Protein AF-A0A5E8A1P6-F1 (afdb_monomer_lite)

Secondary structure (DSSP, 8-state):
-HHHHHHHHHHHHHHHHHHTTBPPHHHHHHSPTT-TTB---PPP-SHHHHHHHHHHHHHHHHHHHHHHHHHH------TT-GGGTT--

pLDDT: mean 85.77, std 9.8, range [56.25, 98.56]

Radius of gyration: 21.93 Å; chains: 1; bounding box: 47×23×54 Å

Structure (mmCIF, N/CA/C/O backbone):
data_AF-A0A5E8A1P6-F1
#
_entry.id   AF-A0A5E8A1P6-F1
#
loop_
_atom_site.group_PDB
_atom_site.id
_atom_site.type_symbol
_atom_site.label_atom_id
_atom_site.label_alt_id
_atom_site.label_comp_id
_atom_site.label_asym_id
_atom_site.label_entity_id
_atom_site.label_seq_id
_atom_site.pdbx_PDB_ins_code
_atom_site.Cartn_x
_atom_site.Cartn_y
_atom_site.Cartn_z
_atom_site.occupancy
_atom_site.B_iso_or_equiv
_atom_site.auth_seq_id
_atom_site.auth_comp_id
_atom_site.auth_asym_id
_atom_site.auth_atom_id
_atom_site.pdbx_PDB_model_num
ATOM 1 N N . MET A 1 1 ? 17.207 -0.689 29.227 1.00 56.25 1 MET A N 1
ATOM 2 C CA . MET A 1 1 ? 18.377 -0.652 28.313 1.00 56.25 1 MET A CA 1
ATOM 3 C C . MET A 1 1 ? 18.084 -1.270 26.938 1.00 56.25 1 MET A C 1
ATOM 5 O O . MET A 1 1 ? 18.386 -0.632 25.938 1.00 56.25 1 MET A O 1
ATOM 9 N N . VAL A 1 2 ? 17.437 -2.442 26.866 1.00 62.72 2 VAL A N 1
ATOM 10 C CA . VAL A 1 2 ? 17.092 -3.147 25.607 1.00 62.72 2 VAL A CA 1
ATOM 11 C C . VAL A 1 2 ? 16.245 -2.303 24.639 1.00 62.72 2 VAL A C 1
ATOM 13 O O . VAL A 1 2 ? 16.584 -2.208 23.466 1.00 62.72 2 VAL A O 1
ATOM 16 N N . ARG A 1 3 ? 15.225 -1.581 25.131 1.00 72.62 3 ARG A N 1
ATOM 17 C CA . ARG A 1 3 ? 14.351 -0.728 24.295 1.00 72.62 3 ARG A CA 1
ATOM 18 C C . ARG A 1 3 ? 15.091 0.408 23.571 1.00 72.62 3 ARG A C 1
ATOM 20 O O . ARG A 1 3 ? 14.738 0.741 22.448 1.00 72.62 3 ARG A O 1
ATOM 27 N N . LYS A 1 4 ? 16.136 0.976 24.192 1.00 73.25 4 LYS A N 1
ATOM 28 C CA . LYS A 1 4 ? 16.966 2.030 23.580 1.00 73.25 4 LYS A CA 1
ATOM 29 C C . LYS A 1 4 ? 17.881 1.452 22.497 1.00 73.25 4 LYS A C 1
ATOM 31 O O . LYS A 1 4 ? 17.948 2.017 21.419 1.00 73.25 4 LYS A O 1
ATOM 36 N N . LYS A 1 5 ? 18.501 0.290 22.749 1.00 80.75 5 LYS A N 1
ATOM 37 C CA . LYS A 1 5 ? 19.334 -0.414 21.755 1.00 80.75 5 LYS A CA 1
ATOM 38 C C . LYS A 1 5 ? 18.520 -0.891 20.547 1.00 80.75 5 LYS A C 1
ATOM 40 O O . LYS A 1 5 ? 18.997 -0.774 19.426 1.00 80.75 5 LYS A O 1
ATOM 45 N N . LEU A 1 6 ? 17.290 -1.362 20.769 1.00 86.75 6 LEU A N 1
ATOM 46 C CA . LEU A 1 6 ? 16.363 -1.753 19.703 1.00 86.75 6 LEU A CA 1
ATOM 47 C C . LEU A 1 6 ? 15.938 -0.553 18.847 1.00 86.75 6 LEU A C 1
ATOM 49 O O . LEU A 1 6 ? 15.950 -0.644 17.626 1.00 86.75 6 LEU A O 1
ATOM 53 N N . PHE A 1 7 ? 15.618 0.581 19.477 1.00 88.50 7 PHE A N 1
ATOM 54 C CA . PHE A 1 7 ? 15.294 1.812 18.756 1.00 88.50 7 PHE A CA 1
ATOM 55 C C . PHE A 1 7 ? 16.480 2.304 17.917 1.00 88.50 7 PHE A C 1
ATOM 57 O O . PHE A 1 7 ? 16.316 2.604 16.741 1.00 88.50 7 PHE A O 1
ATOM 64 N N . THR A 1 8 ? 17.690 2.309 18.484 1.00 88.50 8 THR A N 1
ATOM 65 C CA . THR A 1 8 ? 18.908 2.663 17.743 1.00 88.50 8 THR A CA 1
ATOM 66 C C . THR A 1 8 ? 19.158 1.714 16.566 1.00 88.50 8 THR A C 1
ATOM 68 O O . THR A 1 8 ? 19.466 2.184 15.477 1.00 88.50 8 THR A O 1
ATOM 71 N N . LEU A 1 9 ? 18.971 0.402 16.744 1.00 90.62 9 LEU A N 1
ATOM 72 C CA . LEU A 1 9 ? 19.077 -0.582 15.659 1.00 90.62 9 LEU A CA 1
ATOM 73 C C . LEU A 1 9 ? 18.060 -0.332 14.542 1.00 90.62 9 LEU A C 1
ATOM 75 O O . LEU A 1 9 ? 18.420 -0.386 13.372 1.00 90.62 9 LEU A O 1
ATOM 79 N N . LEU A 1 10 ? 16.812 -0.027 14.898 1.00 87.62 10 LEU A N 1
ATOM 80 C CA . LEU A 1 10 ? 15.743 0.228 13.934 1.00 87.62 10 LEU A CA 1
ATOM 81 C C . LEU A 1 10 ? 15.997 1.511 13.129 1.00 87.62 10 LEU A C 1
ATOM 83 O O . LEU A 1 10 ? 15.806 1.523 11.916 1.00 87.62 10 LEU A O 1
ATOM 87 N N . VAL A 1 11 ? 16.504 2.560 13.781 1.00 87.94 11 VAL A N 1
ATOM 88 C CA . VAL A 1 11 ? 16.918 3.801 13.110 1.00 87.94 11 VAL A CA 1
ATOM 89 C C . VAL A 1 11 ? 18.084 3.544 12.154 1.00 87.94 11 VAL A C 1
ATOM 91 O O . VAL A 1 11 ? 18.017 3.948 10.997 1.00 87.94 11 VAL A O 1
ATOM 94 N N . VAL A 1 12 ? 19.123 2.826 12.593 1.00 87.56 12 VAL A N 1
ATOM 95 C CA . VAL A 1 12 ? 20.277 2.490 11.741 1.00 87.56 12 VAL A CA 1
ATOM 96 C C . VAL A 1 12 ? 19.847 1.641 10.542 1.00 87.56 12 VAL A C 1
ATOM 98 O O . VAL A 1 12 ? 20.222 1.951 9.415 1.00 87.56 12 VAL A O 1
ATOM 101 N N . PHE A 1 13 ? 19.006 0.626 10.751 1.00 84.75 13 PHE A N 1
ATOM 102 C CA . PHE A 1 13 ? 18.469 -0.207 9.673 1.00 84.75 13 PHE A CA 1
ATOM 103 C C . PHE A 1 13 ? 17.649 0.613 8.664 1.00 84.75 13 PHE A C 1
ATOM 105 O O . PHE A 1 13 ? 17.824 0.464 7.456 1.00 84.75 13 PHE A O 1
ATOM 112 N N . SER A 1 14 ? 16.822 1.545 9.147 1.00 80.56 14 SER A N 1
ATOM 113 C CA . SER A 1 14 ? 16.054 2.450 8.287 1.00 80.56 14 SER A CA 1
ATOM 114 C C . SER A 1 14 ? 16.943 3.395 7.472 1.00 80.56 14 SER A C 1
ATOM 116 O O . SER A 1 14 ? 16.607 3.694 6.328 1.00 80.56 14 SER A O 1
ATOM 118 N N . MET A 1 15 ? 18.068 3.867 8.022 1.00 80.38 15 MET A N 1
ATOM 119 C CA . MET A 1 15 ? 19.002 4.728 7.283 1.00 80.38 15 MET A CA 1
ATOM 120 C C . MET A 1 15 ? 19.793 3.955 6.222 1.00 80.38 15 MET A C 1
ATOM 122 O O . MET A 1 15 ? 20.040 4.485 5.142 1.00 80.38 15 MET A O 1
ATOM 126 N N . LEU A 1 16 ? 20.148 2.696 6.496 1.00 79.62 16 LEU A N 1
ATOM 127 C CA . LEU A 1 16 ? 20.830 1.825 5.533 1.00 79.62 16 LEU A CA 1
ATOM 128 C C . LEU A 1 16 ? 19.939 1.463 4.334 1.00 79.62 16 LEU A C 1
ATOM 130 O O . LEU A 1 16 ? 20.449 1.298 3.233 1.00 79.62 16 LEU A O 1
ATOM 134 N N . GLY A 1 17 ? 18.616 1.390 4.516 1.00 72.06 17 GLY A N 1
ATOM 135 C CA . GLY A 1 17 ? 17.670 1.162 3.417 1.00 72.06 17 GLY A CA 1
ATOM 136 C C . GLY A 1 17 ? 17.523 2.346 2.450 1.00 72.06 17 GLY A C 1
ATOM 137 O O . GLY A 1 17 ? 17.108 2.157 1.310 1.00 72.06 17 GLY A O 1
ATOM 138 N N . TRP A 1 18 ? 17.892 3.563 2.863 1.00 68.94 18 TRP A N 1
ATOM 139 C CA . TRP A 1 18 ? 17.723 4.769 2.043 1.00 68.94 18 TRP A CA 1
ATOM 140 C C . TRP A 1 18 ? 18.653 4.810 0.823 1.00 68.94 18 TRP A C 1
ATOM 142 O O . TRP A 1 18 ? 18.288 5.340 -0.225 1.00 68.94 18 TRP A O 1
ATOM 152 N N . SER A 1 19 ? 19.854 4.233 0.923 1.00 66.56 19 SER A N 1
ATOM 153 C CA . SER A 1 19 ? 20.794 4.163 -0.204 1.00 66.56 19 SER A CA 1
ATOM 154 C C . SER A 1 19 ? 20.302 3.232 -1.314 1.00 66.56 19 SER A C 1
ATOM 156 O O . SER A 1 19 ? 20.556 3.506 -2.484 1.00 66.56 19 SER A O 1
ATOM 158 N N . ALA A 1 20 ? 19.536 2.193 -0.966 1.00 67.38 20 ALA A N 1
ATOM 159 C CA . ALA A 1 20 ? 18.916 1.280 -1.923 1.00 67.38 20 ALA A CA 1
ATOM 160 C C . ALA A 1 20 ? 17.746 1.914 -2.700 1.00 67.38 20 ALA A C 1
ATOM 162 O O . ALA A 1 20 ? 17.327 1.351 -3.703 1.00 67.38 20 ALA A O 1
ATOM 163 N N . ALA A 1 21 ? 17.244 3.078 -2.267 1.00 70.88 21 ALA A N 1
ATOM 164 C CA . ALA A 1 21 ? 16.147 3.796 -2.920 1.00 70.88 21 ALA A CA 1
ATOM 165 C C . ALA A 1 21 ? 16.604 4.763 -4.038 1.00 70.88 21 ALA A C 1
ATOM 167 O O . ALA A 1 21 ? 15.770 5.387 -4.699 1.00 70.88 21 ALA A O 1
ATOM 168 N N . LYS A 1 22 ? 17.922 4.929 -4.240 1.00 81.31 22 LYS A N 1
ATOM 169 C CA . LYS A 1 22 ? 18.514 5.855 -5.221 1.00 81.31 22 LYS A CA 1
ATOM 170 C C . LYS A 1 22 ? 18.626 5.224 -6.607 1.00 81.31 22 LYS A C 1
ATOM 172 O O . LYS A 1 22 ? 19.313 4.220 -6.774 1.00 81.31 22 LYS A O 1
ATOM 177 N N . ALA A 1 23 ? 17.982 5.831 -7.602 1.00 82.19 23 ALA A N 1
ATOM 178 C CA . ALA A 1 23 ? 18.024 5.341 -8.978 1.00 82.19 23 ALA A CA 1
ATOM 179 C C . ALA A 1 23 ? 19.446 5.366 -9.570 1.00 82.19 23 ALA A C 1
ATOM 181 O O . ALA A 1 23 ? 20.164 6.362 -9.436 1.00 82.19 23 ALA A O 1
ATOM 182 N N . CYS A 1 24 ? 19.831 4.289 -10.263 1.00 86.44 24 CYS A N 1
ATOM 183 C CA . CYS A 1 24 ? 20.982 4.301 -11.168 1.00 86.44 24 CYS A CA 1
ATOM 184 C C . CYS A 1 24 ? 20.645 5.083 -12.452 1.00 86.44 24 CYS A C 1
ATOM 186 O O . CYS A 1 24 ? 19.480 5.385 -12.705 1.00 86.44 24 CYS A O 1
ATOM 188 N N . GLU A 1 25 ? 21.644 5.391 -13.282 1.00 87.12 25 GLU A N 1
ATOM 189 C CA . GLU A 1 25 ? 21.438 6.170 -14.517 1.00 87.12 25 GLU A CA 1
ATOM 190 C C . GLU A 1 25 ? 20.407 5.530 -15.461 1.00 87.12 25 GLU A C 1
ATOM 192 O O . GLU A 1 25 ? 19.521 6.218 -15.959 1.00 87.12 25 GLU A O 1
ATOM 197 N N . LEU A 1 26 ? 20.427 4.199 -15.602 1.00 85.56 26 LEU A N 1
ATOM 198 C CA . LEU A 1 26 ? 19.433 3.478 -16.401 1.00 85.56 26 LEU A CA 1
ATOM 199 C C . LEU A 1 26 ? 18.012 3.619 -15.831 1.00 85.56 26 LEU A C 1
ATOM 201 O O . LEU A 1 26 ? 17.049 3.754 -16.582 1.00 85.56 26 LEU A O 1
ATOM 205 N N . CYS A 1 27 ? 17.859 3.579 -14.505 1.00 85.12 27 CYS A N 1
ATOM 206 C CA . CYS A 1 27 ? 16.557 3.778 -13.870 1.00 85.12 27 CYS A CA 1
ATOM 207 C C . CYS A 1 27 ? 16.058 5.212 -14.064 1.00 85.12 27 CYS A C 1
ATOM 209 O O . CYS A 1 27 ? 14.869 5.389 -14.296 1.00 85.12 27 CYS A O 1
ATOM 211 N N . LYS A 1 28 ? 16.943 6.215 -14.013 1.00 89.00 28 LYS A N 1
ATOM 212 C CA . LYS A 1 28 ? 16.573 7.618 -14.247 1.00 89.00 28 LYS A CA 1
ATOM 213 C C . LYS A 1 28 ? 16.008 7.839 -15.644 1.00 89.00 28 LYS A C 1
ATOM 215 O O . LYS A 1 28 ? 15.002 8.519 -15.776 1.00 89.00 28 LYS A O 1
ATOM 220 N N . GLU A 1 29 ? 16.636 7.248 -16.657 1.00 88.56 29 GLU A N 1
ATOM 221 C CA . GLU A 1 29 ? 16.226 7.404 -18.057 1.00 88.56 29 GLU A CA 1
ATOM 222 C C . GLU A 1 29 ? 14.899 6.693 -18.376 1.00 88.56 29 GLU A C 1
ATOM 224 O O . GLU A 1 29 ? 14.124 7.168 -19.199 1.00 88.56 29 GLU A O 1
ATOM 229 N N . ASN A 1 30 ? 14.611 5.576 -17.698 1.00 86.81 30 ASN A N 1
ATOM 230 C CA . ASN A 1 30 ? 13.408 4.768 -17.939 1.00 86.81 30 ASN A CA 1
ATOM 231 C C . ASN A 1 30 ? 12.215 5.107 -17.026 1.00 86.81 30 ASN A C 1
ATOM 233 O O . ASN A 1 30 ? 11.138 4.532 -17.183 1.00 86.81 30 ASN A O 1
ATOM 237 N N . GLN A 1 31 ? 12.390 5.992 -16.047 1.00 86.38 31 GLN A N 1
ATOM 238 C CA . GLN A 1 31 ? 11.317 6.443 -15.159 1.00 86.38 31 GLN A CA 1
ATOM 239 C C . GLN A 1 31 ? 10.567 7.634 -15.779 1.00 86.38 31 GLN A C 1
ATOM 241 O O . GLN A 1 31 ? 11.176 8.469 -16.447 1.00 86.38 31 GLN A O 1
ATOM 246 N N . PRO A 1 32 ? 9.249 7.764 -15.549 1.00 86.75 32 PRO A N 1
ATOM 247 C CA . PRO A 1 32 ? 8.500 8.938 -15.967 1.00 86.75 32 PRO A CA 1
ATOM 248 C C . PRO A 1 32 ? 8.946 10.192 -15.205 1.00 86.75 32 PRO A C 1
ATOM 250 O O . PRO A 1 32 ? 9.506 10.119 -14.104 1.00 86.75 32 PRO A O 1
ATOM 253 N N . ALA A 1 33 ? 8.621 11.349 -15.786 1.00 87.69 33 ALA A N 1
ATOM 254 C CA . ALA A 1 33 ? 8.971 12.646 -15.228 1.00 87.69 33 ALA A CA 1
ATOM 255 C C . ALA A 1 33 ? 8.511 12.791 -13.765 1.00 87.69 33 ALA A C 1
ATOM 257 O O . ALA A 1 33 ? 7.340 12.570 -13.447 1.00 87.69 33 ALA A O 1
ATOM 258 N N . GLY A 1 34 ? 9.432 13.168 -12.878 1.00 86.44 34 GLY A N 1
ATOM 259 C CA . GLY A 1 34 ? 9.212 13.303 -11.436 1.00 86.44 34 GLY A CA 1
ATOM 260 C C . GLY A 1 34 ? 9.559 12.065 -10.598 1.00 86.44 34 GLY A C 1
ATOM 261 O O . GLY A 1 34 ? 9.633 12.182 -9.373 1.00 86.44 34 GLY A O 1
ATOM 262 N N . LEU A 1 35 ? 9.797 10.899 -11.214 1.00 87.00 35 LEU A N 1
ATOM 263 C CA . LEU A 1 35 ? 10.184 9.653 -10.530 1.00 87.00 35 LEU A CA 1
ATOM 264 C C . LEU A 1 35 ? 11.601 9.171 -10.877 1.00 87.00 35 LEU A C 1
ATOM 266 O O . LEU A 1 35 ? 12.023 8.114 -10.410 1.00 87.00 35 LEU A O 1
ATOM 270 N N . GLU A 1 36 ? 12.371 9.952 -11.632 1.00 89.75 36 GLU A N 1
ATOM 271 C CA . GLU A 1 36 ? 13.682 9.573 -12.173 1.00 89.75 36 GLU A CA 1
ATOM 272 C C . GLU A 1 36 ? 14.660 9.154 -11.079 1.00 89.75 36 GLU A C 1
ATOM 274 O O . GLU A 1 36 ? 15.424 8.212 -11.237 1.00 89.75 36 GLU A O 1
ATOM 279 N N . ASN A 1 37 ? 14.612 9.810 -9.921 1.00 87.75 37 ASN A N 1
ATOM 280 C CA . ASN A 1 37 ? 15.548 9.554 -8.827 1.00 87.75 37 ASN A CA 1
ATOM 281 C C . ASN A 1 37 ? 15.123 8.423 -7.877 1.00 87.75 37 ASN A C 1
ATOM 283 O O . ASN A 1 37 ? 15.829 8.166 -6.896 1.00 87.75 37 ASN A O 1
ATOM 287 N N . VAL A 1 38 ? 14.001 7.757 -8.152 1.00 84.38 38 VAL A N 1
ATOM 288 C CA . VAL A 1 38 ? 13.436 6.695 -7.316 1.00 84.38 38 VAL A CA 1
ATOM 289 C C . VAL A 1 38 ? 13.722 5.344 -7.961 1.00 84.38 38 VAL A C 1
ATOM 291 O O . VAL A 1 38 ? 13.403 5.124 -9.126 1.00 84.38 38 VAL A O 1
ATOM 294 N N . THR A 1 39 ? 14.311 4.402 -7.227 1.00 81.00 39 THR A N 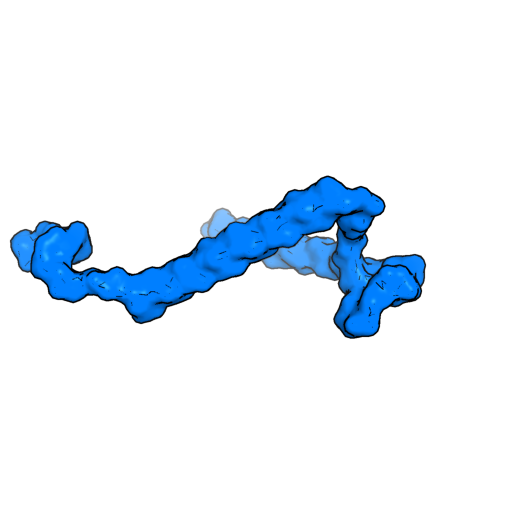1
ATOM 295 C CA . THR A 1 39 ? 14.357 3.008 -7.697 1.00 81.00 39 THR A CA 1
ATOM 296 C C . THR A 1 39 ? 12.969 2.398 -7.591 1.00 81.00 39 THR A C 1
ATOM 298 O O . THR A 1 39 ? 12.367 2.425 -6.516 1.00 81.00 39 THR A O 1
ATOM 301 N N . HIS A 1 40 ? 12.492 1.775 -8.659 1.00 74.88 40 HIS A N 1
ATOM 302 C CA . HIS A 1 40 ? 11.370 0.848 -8.578 1.00 74.88 40 HIS A CA 1
ATOM 303 C C . HIS A 1 40 ? 11.789 -0.507 -9.151 1.00 74.88 40 HIS A C 1
ATOM 305 O O . HIS A 1 40 ? 12.751 -0.599 -9.916 1.00 74.88 40 HIS A O 1
ATOM 311 N N . GLY A 1 41 ? 11.105 -1.566 -8.718 1.00 74.56 41 GLY A N 1
ATOM 312 C CA . GLY A 1 41 ? 11.238 -2.882 -9.338 1.00 74.56 41 GLY A CA 1
ATOM 313 C C . GLY A 1 41 ? 10.630 -2.890 -10.741 1.00 74.56 41 GLY A C 1
ATOM 314 O O . GLY A 1 41 ? 10.012 -1.915 -11.156 1.00 74.56 41 GLY A O 1
ATOM 315 N N . ALA A 1 42 ? 10.779 -3.999 -11.464 1.00 80.06 42 ALA A N 1
ATOM 316 C CA . ALA A 1 42 ? 10.149 -4.148 -12.771 1.00 80.06 42 ALA A CA 1
ATOM 317 C C . ALA A 1 42 ? 8.634 -3.887 -12.684 1.00 80.06 42 ALA A C 1
ATOM 319 O O . ALA A 1 42 ? 7.950 -4.424 -11.808 1.00 80.06 42 ALA A O 1
ATOM 320 N N . GLY A 1 43 ? 8.134 -3.040 -13.584 1.00 81.88 43 GLY A N 1
ATOM 321 C CA . GLY A 1 43 ? 6.707 -2.780 -13.715 1.00 81.88 43 GLY A CA 1
ATOM 322 C C . GLY A 1 43 ? 5.948 -3.966 -14.327 1.00 81.88 43 GLY A C 1
ATOM 323 O O . GLY A 1 43 ? 6.562 -4.930 -14.791 1.00 81.88 43 GLY A O 1
ATOM 324 N N . PRO A 1 44 ? 4.607 -3.892 -14.355 1.00 90.31 44 PRO A N 1
ATOM 325 C CA . PRO A 1 44 ? 3.766 -4.852 -15.064 1.00 90.31 44 PRO A CA 1
ATOM 326 C C . PRO A 1 44 ? 4.208 -5.000 -16.526 1.00 90.31 44 PRO A C 1
ATOM 328 O O . PRO A 1 44 ? 4.409 -3.999 -17.212 1.00 90.31 44 PRO A O 1
ATOM 331 N N . THR A 1 45 ? 4.355 -6.235 -17.008 1.00 91.75 45 THR A N 1
ATOM 332 C CA . THR A 1 45 ? 4.847 -6.507 -18.372 1.00 91.75 45 THR A CA 1
ATOM 333 C C . THR A 1 45 ? 3.731 -6.905 -19.335 1.00 91.75 45 THR A C 1
ATOM 335 O O . THR A 1 45 ? 3.824 -6.637 -20.531 1.00 91.75 45 THR A O 1
ATOM 338 N N . GLY A 1 46 ? 2.655 -7.510 -18.820 1.00 95.31 46 GLY A N 1
ATOM 339 C CA . GLY A 1 46 ? 1.504 -7.960 -19.604 1.00 95.31 46 GLY A CA 1
ATOM 340 C C . GLY A 1 46 ? 0.166 -7.390 -19.133 1.00 95.31 46 GLY A C 1
ATOM 341 O O . GLY A 1 46 ? 0.033 -6.840 -18.042 1.00 95.31 46 GLY A O 1
ATOM 342 N N . THR A 1 47 ? -0.877 -7.566 -19.950 1.00 97.00 47 THR A N 1
ATOM 343 C CA . THR A 1 47 ? -2.242 -7.095 -19.643 1.00 97.00 47 THR A CA 1
ATOM 344 C C . THR A 1 47 ? -2.771 -7.648 -18.319 1.00 97.00 47 THR A C 1
ATOM 346 O O . THR A 1 47 ? -3.398 -6.919 -17.554 1.00 97.00 47 THR A O 1
ATOM 349 N N . VAL A 1 48 ? -2.497 -8.922 -18.023 1.00 97.31 48 VAL A N 1
ATOM 350 C CA . VAL A 1 48 ? -2.916 -9.563 -16.767 1.00 97.31 48 VAL A CA 1
ATOM 351 C C . VAL A 1 48 ? -2.230 -8.910 -15.564 1.00 97.31 48 VAL A C 1
ATOM 353 O O . VAL A 1 48 ? -2.904 -8.608 -14.579 1.00 97.31 48 VAL A O 1
ATOM 356 N N . ASP A 1 49 ? -0.934 -8.601 -15.666 1.00 94.94 49 ASP A N 1
ATOM 357 C CA . ASP A 1 49 ? -0.181 -7.913 -14.611 1.00 94.94 49 ASP A CA 1
ATOM 358 C C . ASP A 1 49 ? -0.808 -6.547 -14.291 1.00 94.94 49 ASP A C 1
ATOM 360 O O . ASP A 1 49 ? -0.968 -6.183 -13.123 1.00 94.94 49 ASP A O 1
ATOM 364 N N . TYR A 1 50 ? -1.226 -5.804 -15.322 1.00 95.50 50 TYR A N 1
ATOM 365 C CA . TYR A 1 50 ? -1.910 -4.522 -15.151 1.00 95.50 50 TYR A CA 1
ATOM 366 C C . TYR A 1 50 ? -3.285 -4.674 -14.495 1.00 95.50 50 TYR A C 1
ATOM 368 O O . TYR A 1 50 ? -3.614 -3.888 -13.607 1.00 95.50 50 TYR A O 1
ATOM 376 N N . ILE A 1 51 ? -4.072 -5.685 -14.877 1.00 97.94 51 ILE A N 1
ATOM 377 C CA . ILE A 1 51 ? -5.381 -5.957 -14.258 1.00 97.94 51 ILE A CA 1
ATOM 378 C C . ILE A 1 51 ? -5.213 -6.239 -12.762 1.00 97.94 51 ILE A C 1
ATOM 380 O O . ILE A 1 51 ? -5.920 -5.654 -11.936 1.00 97.94 51 ILE A O 1
ATOM 384 N N . ILE A 1 52 ? -4.257 -7.098 -12.400 1.00 96.75 52 ILE A N 1
ATOM 385 C CA . ILE A 1 52 ? -3.970 -7.434 -11.001 1.00 96.75 52 ILE A CA 1
ATOM 386 C C . ILE A 1 52 ? -3.518 -6.184 -10.241 1.00 96.75 52 ILE A C 1
ATOM 388 O O . ILE A 1 52 ? -4.053 -5.885 -9.173 1.00 96.75 52 ILE A O 1
ATOM 392 N N . THR A 1 53 ? -2.584 -5.423 -10.811 1.00 95.25 53 THR A N 1
ATOM 393 C CA . THR A 1 53 ? -2.033 -4.213 -10.186 1.00 95.25 53 THR A CA 1
ATOM 394 C C . THR A 1 53 ? -3.123 -3.176 -9.910 1.00 95.25 53 THR A C 1
ATOM 396 O O . THR A 1 53 ? -3.244 -2.693 -8.785 1.00 95.25 53 THR A O 1
ATOM 399 N N . TRP A 1 54 ? -3.982 -2.876 -10.887 1.00 96.69 54 TRP A N 1
ATOM 400 C CA . TRP A 1 54 ? -5.079 -1.916 -10.714 1.00 96.69 54 TRP A CA 1
ATOM 401 C C . TRP A 1 54 ? -6.157 -2.391 -9.739 1.00 96.69 54 TRP A C 1
ATOM 403 O O . TRP A 1 54 ? -6.720 -1.585 -8.990 1.00 96.69 54 TRP A O 1
ATOM 413 N N . THR A 1 55 ? -6.413 -3.697 -9.698 1.00 98.19 55 THR A N 1
ATOM 414 C CA . THR A 1 55 ? -7.315 -4.295 -8.709 1.00 98.19 55 THR A CA 1
ATOM 415 C C . THR A 1 55 ? -6.754 -4.114 -7.298 1.00 98.19 55 THR A C 1
ATOM 417 O O . THR A 1 55 ? -7.464 -3.646 -6.407 1.00 98.19 55 THR A O 1
ATOM 420 N N . ALA A 1 56 ? -5.465 -4.402 -7.098 1.00 97.56 56 ALA A N 1
ATOM 421 C CA . ALA A 1 56 ? -4.795 -4.216 -5.815 1.00 97.56 56 ALA A CA 1
ATOM 422 C C . ALA A 1 56 ? -4.800 -2.744 -5.372 1.00 97.56 56 ALA A C 1
ATOM 424 O O . ALA A 1 56 ? -5.176 -2.454 -4.236 1.00 97.56 56 ALA A O 1
ATOM 425 N N . ILE A 1 57 ? -4.469 -1.811 -6.275 1.00 97.25 57 ILE A N 1
ATOM 426 C CA . ILE A 1 57 ? -4.530 -0.362 -6.012 1.00 97.25 57 ILE A CA 1
ATOM 427 C C . ILE A 1 57 ? -5.931 0.038 -5.542 1.00 97.25 57 ILE A C 1
ATOM 429 O O . ILE A 1 57 ? -6.068 0.750 -4.549 1.00 97.25 57 ILE A O 1
ATOM 433 N N . SER A 1 58 ? -6.972 -0.457 -6.214 1.00 98.50 58 SER A N 1
ATOM 434 C CA . SER A 1 58 ? -8.362 -0.140 -5.878 1.00 98.50 58 SER A CA 1
ATOM 435 C C . SER A 1 58 ? -8.745 -0.645 -4.483 1.00 98.50 58 SER A C 1
ATOM 437 O O . SER A 1 58 ? -9.317 0.103 -3.691 1.00 98.50 58 SER A O 1
ATOM 439 N N . ILE A 1 59 ? -8.379 -1.885 -4.142 1.00 98.56 59 ILE A N 1
ATOM 440 C CA . ILE A 1 59 ? -8.628 -2.465 -2.812 1.00 98.56 59 ILE A CA 1
ATOM 441 C C . ILE A 1 59 ? -7.902 -1.664 -1.725 1.00 98.56 59 ILE A C 1
ATOM 443 O O . ILE A 1 59 ? -8.498 -1.319 -0.702 1.00 98.56 59 ILE A O 1
ATOM 447 N N . VAL A 1 60 ? -6.627 -1.335 -1.940 1.00 98.50 60 VAL A N 1
ATOM 448 C CA . VAL A 1 60 ? -5.835 -0.548 -0.984 1.00 98.50 60 VAL A CA 1
ATOM 449 C C . VAL A 1 60 ? -6.420 0.855 -0.814 1.00 98.50 60 VAL A C 1
ATOM 451 O O . VAL A 1 60 ? -6.570 1.318 0.312 1.00 98.50 60 VAL A O 1
ATOM 454 N N . ALA A 1 61 ? -6.826 1.521 -1.896 1.00 98.56 61 ALA A N 1
ATOM 455 C CA . ALA A 1 61 ? -7.434 2.848 -1.823 1.00 98.56 61 ALA A CA 1
ATOM 456 C C . ALA A 1 61 ? -8.750 2.835 -1.027 1.00 98.56 61 ALA A C 1
ATOM 458 O O . ALA A 1 61 ? -8.958 3.684 -0.158 1.00 98.56 61 ALA A O 1
ATOM 459 N N . VAL A 1 62 ? -9.616 1.844 -1.270 1.00 98.56 62 VAL A N 1
ATOM 460 C CA . VAL A 1 62 ? -10.881 1.683 -0.536 1.00 98.56 62 VAL A CA 1
ATOM 461 C C . VAL A 1 62 ? -10.628 1.384 0.939 1.00 98.56 62 VAL A C 1
ATOM 463 O O . VAL A 1 62 ? -11.233 2.014 1.806 1.00 98.56 62 VAL A O 1
ATOM 466 N N . THR A 1 63 ? -9.728 0.452 1.249 1.00 98.44 63 THR A N 1
ATOM 467 C CA . THR A 1 63 ? -9.414 0.102 2.644 1.00 98.44 63 THR A CA 1
ATOM 468 C C . THR A 1 63 ? -8.773 1.266 3.391 1.00 98.44 63 THR A C 1
ATOM 470 O O . THR A 1 63 ? -9.153 1.532 4.530 1.00 98.44 63 THR A O 1
ATOM 473 N N . LEU A 1 64 ? -7.876 2.019 2.750 1.00 98.19 64 LEU A N 1
ATOM 474 C CA . LEU A 1 64 ? -7.282 3.224 3.322 1.00 98.19 64 LEU A CA 1
ATOM 475 C C . LEU A 1 64 ? -8.340 4.300 3.590 1.00 98.19 64 LEU A C 1
ATOM 477 O O . LEU A 1 64 ? -8.370 4.875 4.678 1.00 98.19 64 LEU A O 1
ATOM 481 N N . PHE A 1 65 ? -9.243 4.534 2.636 1.00 98.12 65 PHE A N 1
ATOM 482 C CA . PHE A 1 65 ? -10.362 5.456 2.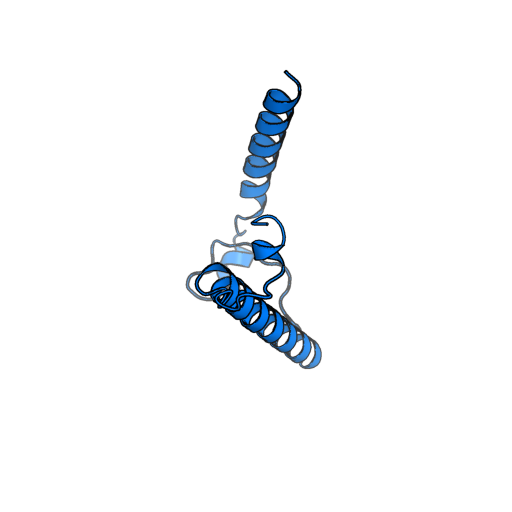817 1.00 98.12 65 PHE A CA 1
ATOM 483 C C . PHE A 1 65 ? -11.244 5.053 4.004 1.00 98.12 65 PHE A C 1
ATOM 485 O O . PHE A 1 65 ? -11.553 5.889 4.853 1.00 98.12 65 PHE A O 1
ATOM 492 N N . LEU A 1 66 ? -11.635 3.778 4.091 1.00 96.50 66 LEU A N 1
ATOM 493 C CA . LEU A 1 66 ? -12.454 3.274 5.193 1.00 96.50 66 LEU A CA 1
ATOM 494 C C . LEU A 1 66 ? -11.720 3.371 6.533 1.00 96.50 66 LEU A C 1
ATOM 496 O O . LEU A 1 66 ? -12.327 3.779 7.519 1.00 96.50 66 LEU A O 1
ATOM 500 N N . SER A 1 67 ? -10.421 3.068 6.557 1.00 97.19 67 SER A N 1
ATOM 501 C CA . SER A 1 67 ? -9.576 3.226 7.742 1.00 97.19 67 SER A CA 1
ATOM 502 C C . SER A 1 67 ? -9.643 4.660 8.267 1.00 97.19 67 SER A C 1
ATOM 504 O O . SER A 1 67 ? -10.045 4.876 9.410 1.00 97.19 67 SER A O 1
ATOM 506 N N . PHE A 1 68 ? -9.379 5.658 7.415 1.00 97.31 68 PHE A N 1
ATOM 507 C CA . PHE A 1 68 ? -9.504 7.065 7.806 1.00 97.31 68 PHE A CA 1
ATOM 508 C C . PHE A 1 68 ? -10.927 7.438 8.216 1.00 97.31 68 PHE A C 1
ATOM 510 O O . PHE A 1 68 ? -11.116 8.086 9.242 1.00 97.31 68 PHE A O 1
ATOM 517 N N . LYS A 1 69 ? -11.936 7.015 7.448 1.00 93.94 69 LYS A N 1
ATOM 518 C CA . LYS A 1 69 ? -13.344 7.300 7.740 1.00 93.94 69 LYS A CA 1
ATOM 519 C C . LYS A 1 69 ? -13.729 6.843 9.145 1.00 93.94 69 LYS A C 1
ATOM 521 O O . LYS A 1 69 ? -14.353 7.615 9.866 1.00 93.94 69 LYS A O 1
ATOM 526 N N . TYR A 1 70 ? -13.370 5.621 9.524 1.00 91.12 70 TYR A N 1
ATOM 527 C CA . TYR A 1 70 ? -13.724 5.066 10.828 1.00 91.12 70 TYR A CA 1
ATOM 528 C C . TYR A 1 70 ? -12.812 5.558 11.955 1.00 91.12 70 TYR A C 1
ATOM 530 O O . TYR A 1 70 ? -13.266 5.633 13.087 1.00 91.12 70 TYR A O 1
ATOM 538 N N . LEU A 1 71 ? -11.569 5.958 11.671 1.00 91.94 71 LEU A N 1
ATOM 539 C CA . LEU A 1 71 ? -10.703 6.616 12.658 1.00 91.94 71 LEU A CA 1
ATOM 540 C C . LEU A 1 71 ? -11.182 8.035 12.996 1.00 91.94 71 LEU A C 1
ATOM 542 O O . LEU A 1 71 ? -11.186 8.416 14.162 1.00 91.94 71 LEU A O 1
ATOM 546 N N . ILE A 1 72 ? -11.584 8.815 11.989 1.00 94.00 72 ILE A N 1
ATOM 547 C CA . ILE A 1 72 ? -11.985 10.221 12.159 1.00 94.00 72 ILE A CA 1
ATOM 548 C C . ILE A 1 72 ? -13.450 10.325 12.605 1.00 94.00 72 ILE A C 1
ATOM 550 O O . ILE A 1 72 ? -13.774 11.103 13.499 1.00 94.00 72 ILE A O 1
ATOM 554 N N . TRP A 1 73 ? -14.342 9.528 12.008 1.00 89.56 73 TRP A N 1
ATOM 555 C CA . TRP A 1 73 ? -15.773 9.504 12.323 1.00 89.56 73 TRP A CA 1
ATOM 556 C C . TRP A 1 73 ? -16.243 8.083 12.638 1.00 89.56 73 TRP A C 1
ATOM 558 O O . TRP A 1 73 ? -16.954 7.468 11.836 1.00 89.56 73 TRP A O 1
ATOM 568 N N . PRO A 1 74 ? -15.908 7.567 13.831 1.00 84.12 74 PRO A N 1
ATOM 569 C CA . PRO A 1 74 ? -16.221 6.192 14.201 1.00 84.12 74 PRO A CA 1
ATOM 570 C C . PRO A 1 74 ? -17.737 5.923 14.334 1.00 84.12 74 PRO A C 1
ATOM 572 O O . PRO A 1 74 ? -18.149 4.770 14.312 1.00 84.12 74 PRO A O 1
ATOM 575 N N . LYS A 1 75 ? -18.591 6.965 14.382 1.00 76.56 75 LYS A N 1
ATOM 576 C CA . LYS A 1 75 ? -20.069 6.871 14.493 1.00 76.56 75 LYS A CA 1
ATOM 577 C C . LYS A 1 75 ? -20.546 5.969 15.647 1.00 76.56 75 LYS A C 1
ATOM 579 O O . LYS A 1 75 ? -21.556 5.282 15.544 1.00 76.56 75 LYS A O 1
ATOM 584 N N . GLU A 1 76 ? -19.851 6.028 16.777 1.00 77.69 76 GLU A N 1
ATOM 585 C CA . GLU A 1 76 ? -20.096 5.194 17.964 1.00 77.69 76 GLU A CA 1
ATOM 586 C C . GLU A 1 76 ? -21.032 5.878 18.973 1.00 77.69 76 GLU A C 1
ATOM 588 O O . GLU A 1 76 ? -20.788 5.870 20.173 1.00 77.69 76 GLU A O 1
ATOM 593 N N . SER A 1 77 ? -22.093 6.528 18.494 1.00 73.19 77 SER A N 1
ATOM 594 C CA . SER A 1 77 ? -23.042 7.253 19.354 1.00 73.19 77 SER A CA 1
ATOM 595 C C . SER A 1 77 ? -24.160 6.369 19.916 1.00 73.19 77 SER A C 1
ATOM 597 O O . SER A 1 77 ? -25.035 6.868 20.618 1.00 73.19 77 SER A O 1
ATOM 599 N N . ALA A 1 78 ? -24.180 5.081 19.567 1.00 81.56 78 ALA A N 1
ATOM 600 C CA . ALA A 1 78 ? -25.206 4.153 20.020 1.00 81.56 78 ALA A CA 1
ATOM 601 C C . ALA A 1 78 ? -24.992 3.814 21.511 1.00 81.56 78 ALA A C 1
ATOM 603 O O . ALA A 1 78 ? -23.864 3.507 21.903 1.00 81.56 78 ALA A O 1
ATOM 604 N N . PRO A 1 79 ? -26.030 3.881 22.363 1.00 77.25 79 PRO A N 1
ATOM 605 C CA . PRO A 1 79 ? -25.883 3.622 23.796 1.00 77.25 79 PRO A CA 1
ATOM 606 C C . PRO A 1 79 ? -25.435 2.181 24.091 1.00 77.25 79 PRO A C 1
ATOM 608 O O . PRO A 1 79 ? -24.673 1.964 25.027 1.00 77.25 79 PRO A O 1
ATOM 611 N 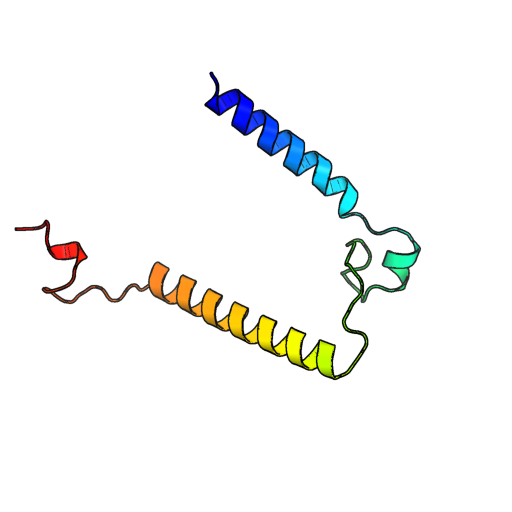N . ASP A 1 80 ? -25.806 1.224 23.242 1.00 81.50 80 ASP A N 1
ATOM 612 C CA . ASP A 1 80 ? -25.433 -0.196 23.277 1.00 81.50 80 ASP A CA 1
ATOM 613 C C . ASP A 1 80 ? -24.052 -0.508 22.658 1.00 81.50 80 ASP A C 1
ATOM 615 O O . ASP A 1 80 ? -23.681 -1.670 22.494 1.00 81.50 80 ASP A O 1
ATOM 619 N N . HIS A 1 81 ? -23.257 0.512 22.318 1.00 83.12 81 HIS A N 1
ATOM 620 C CA . HIS A 1 81 ? -21.946 0.320 21.706 1.00 83.12 81 HIS A CA 1
ATOM 621 C C . HIS A 1 81 ? -20.952 -0.397 22.642 1.00 83.12 81 HIS A C 1
ATOM 623 O O . HIS A 1 81 ? -20.874 -0.092 23.831 1.00 83.12 81 HIS A O 1
ATOM 629 N N . ILE A 1 82 ? -20.101 -1.282 22.095 1.00 83.06 82 ILE A N 1
ATOM 630 C CA . ILE A 1 82 ? -19.108 -2.076 22.857 1.00 83.06 82 ILE A CA 1
ATOM 631 C C . ILE A 1 82 ? -18.207 -1.211 23.762 1.00 83.06 82 ILE A C 1
ATOM 633 O O . ILE A 1 82 ? -17.810 -1.628 24.847 1.00 83.06 82 ILE A O 1
ATOM 637 N N . LYS A 1 83 ? -17.913 0.029 23.350 1.00 74.19 83 LYS A N 1
ATOM 638 C CA . LYS A 1 83 ? -17.097 0.968 24.141 1.00 74.19 83 LYS A CA 1
ATOM 639 C C . LYS A 1 83 ? -17.807 1.515 25.389 1.00 74.19 83 LYS A C 1
ATOM 641 O O . LYS A 1 83 ? -17.123 1.991 26.286 1.00 74.19 83 LYS A O 1
ATOM 646 N N . ASN A 1 84 ? -19.132 1.401 25.475 1.00 78.88 84 ASN A N 1
ATOM 647 C CA . ASN A 1 84 ? -19.929 1.826 26.629 1.00 78.88 84 ASN A CA 1
ATOM 648 C C . ASN A 1 84 ? -20.126 0.706 27.663 1.00 78.88 84 ASN A C 1
ATOM 650 O O . ASN A 1 84 ? -20.663 0.962 28.735 1.00 78.88 84 ASN A O 1
ATOM 654 N N . ILE A 1 85 ? -19.666 -0.522 27.384 1.00 82.81 85 ILE A N 1
ATOM 655 C CA . ILE A 1 85 ? -19.837 -1.691 28.271 1.00 82.81 85 ILE A CA 1
ATOM 656 C C . ILE A 1 85 ? -19.191 -1.482 29.647 1.00 82.81 85 ILE A C 1
ATOM 658 O O . ILE A 1 85 ? -19.638 -2.061 30.631 1.00 82.81 85 ILE A O 1
ATOM 662 N N . VAL A 1 86 ? -18.152 -0.651 29.723 1.00 81.62 86 VAL A N 1
ATOM 663 C CA . VAL A 1 86 ? -17.400 -0.373 30.958 1.00 81.62 86 VAL A CA 1
ATOM 664 C C . VAL A 1 86 ? -17.896 0.858 31.723 1.00 81.62 86 VAL A C 1
ATOM 666 O O . VAL A 1 86 ? -17.308 1.206 32.740 1.00 81.62 86 VAL A O 1
ATOM 669 N N . LEU 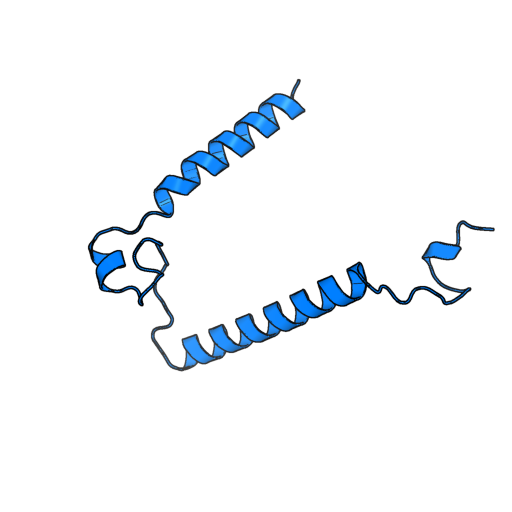A 1 87 ? -18.919 1.558 31.218 1.00 77.38 87 LEU A N 1
ATOM 670 C CA . LEU A 1 87 ? -19.466 2.770 31.843 1.00 77.38 87 LEU A CA 1
ATOM 671 C C . LEU A 1 87 ? -20.589 2.475 32.858 1.00 77.38 87 LEU A C 1
ATOM 673 O O . LEU A 1 87 ? -21.185 3.421 33.372 1.00 77.38 87 LEU A O 1
ATOM 677 N N . ASN A 1 88 ? -20.853 1.194 33.141 1.00 59.69 88 ASN A N 1
ATOM 678 C CA . ASN A 1 88 ? -21.785 0.717 34.170 1.00 59.69 88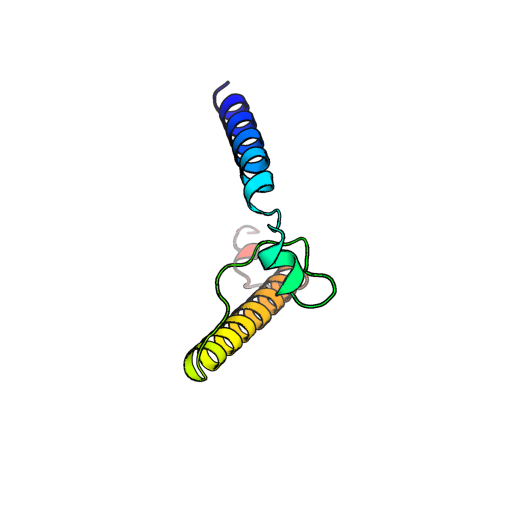 ASN A CA 1
ATOM 679 C C . ASN A 1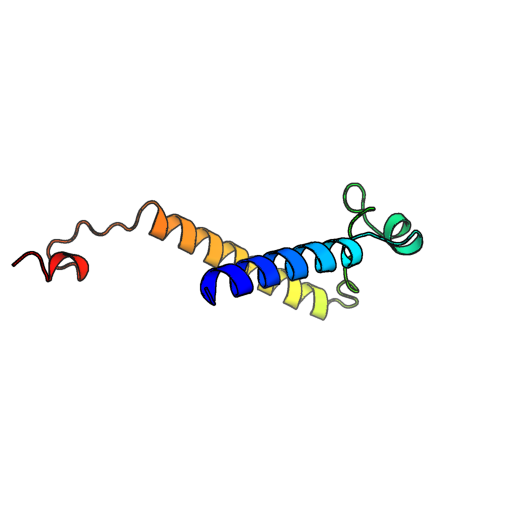 88 ? -21.050 0.257 35.430 1.00 59.69 88 ASN A C 1
ATOM 681 O O . ASN A 1 88 ? -20.089 -0.533 35.287 1.00 59.69 88 ASN A O 1
#

Foldseek 3Di:
DVVVVVVVVVVVVVVVVVVVQADDCVQLVPDPPPCSGGDDDDQQDDPVSVVVVVVVVVVVVVVVVVVVCCVVCVVQPDCPGPVNPPVD

Sequence (88 aa):
MVRKKLFTLLVVFSMLGWSAAKACELCKENQPAGLENVTHGAGPTGTVDYIITWTAISIVAVTLFLSFKYLIWPKESAPDHIKNIVLN